Protein 2PLT (pdb70)

Nearest PDB structures (foldseek):
  7zqe-assembly1_M  TM=9.788E-01  e=7.888E-18  Chlamydomonas reinhardtii
  7pcy-assembly1_A  TM=9.982E-01  e=3.142E-16  Ulva prolifera
  1iuz-assembly1_A  TM=9.969E-01  e=2.296E-15  Ulva pertusa
  1byp-assembly1_A  TM=9.917E-01  e=5.853E-15  Silene latifolia subsp. alba
  1plb-assembly1_A  TM=9.627E-01  e=4.806E-14  Petroselinum crispum

Structure (mmCIF, N/CA/C/O backbone):
data_2PLT
#
_entry.id   2PLT
#
_cell.length_a   61.800
_cell.length_b   61.800
_cell.length_c   25.200
_cell.angle_alpha   90.00
_cell.angle_beta   90.00
_cell.angle_gamma   120.00
#
_symmetry.space_group_name_H-M   'P 32'
#
loop_
_entity.id
_entity.type
_entity.pdbx_description
1 polymer PLASTOCYANIN
2 non-polymer 'COPPER (II) ION'
3 non-polymer 'CALCIUM ION'
4 water water
#
loop_
_atom_site.group_PDB
_atom_site.id
_atom_site.type_symbol
_atom_site.label_atom_id
_atom_site.label_alt_id
_atom_site.label_comp_id
_atom_site.label_asym_id
_atom_site.label_entity_id
_atom_site.label_seq_id
_atom_site.pdbx_PDB_ins_code
_atom_site.Cartn_x
_atom_site.Cartn_y
_atom_site.Cartn_z
_atom_site.occupancy
_atom_site.B_iso_or_equiv
_atom_site.auth_seq_id
_atom_site.auth_comp_id
_atom_site.auth_asym_id
_atom_site.auth_atom_id
_atom_site.pdbx_PDB_model_num
ATOM 1 N N . ASP A 1 1 ? 38.288 72.346 32.260 1.00 29.09 0 ASP A N 1
ATOM 2 C CA . ASP A 1 1 ? 39.516 71.735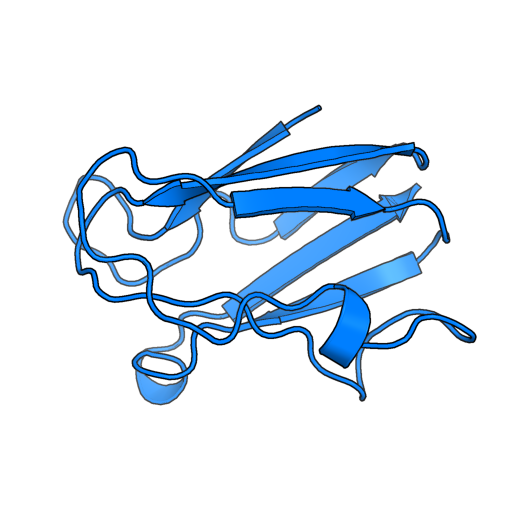 31.666 1.00 29.07 0 ASP A CA 1
ATOM 3 C C . ASP A 1 1 ? 40.545 71.417 32.742 1.00 28.33 0 ASP A C 1
ATOM 4 O O . ASP A 1 1 ? 40.471 71.988 33.866 1.00 30.85 0 ASP A O 1
ATOM 9 N N . ALA A 1 2 ? 41.473 70.504 32.429 1.00 19.01 1 ALA A N 1
ATOM 10 C CA . ALA A 1 2 ? 42.466 70.088 33.414 1.00 16.95 1 ALA A CA 1
ATOM 11 C C . ALA A 1 2 ? 43.767 69.814 32.723 1.00 15.29 1 ALA A C 1
ATOM 12 O O . ALA A 1 2 ? 43.797 69.619 31.511 1.00 20.74 1 ALA A O 1
ATOM 14 N N . THR A 1 3 ? 44.833 69.783 33.509 1.00 14.35 2 THR A N 1
ATOM 15 C CA . THR A 1 3 ? 46.163 69.562 32.999 1.00 14.94 2 THR A CA 1
ATOM 16 C C . THR A 1 3 ? 46.804 68.318 33.582 1.00 13.63 2 THR A C 1
ATOM 17 O O . THR A 1 3 ? 46.684 68.036 34.796 1.00 16.26 2 THR A O 1
ATOM 21 N N . VAL A 1 4 ? 47.452 67.551 32.711 1.00 12.02 3 VAL A N 1
ATOM 22 C CA . VAL A 1 4 ? 48.194 66.374 33.141 1.00 11.83 3 VAL A CA 1
ATOM 23 C C . VAL A 1 4 ? 49.622 66.610 32.647 1.00 12.89 3 VAL A C 1
ATOM 24 O O . VAL A 1 4 ? 49.828 66.924 31.458 1.00 13.82 3 VAL A O 1
ATOM 28 N N . LYS A 1 5 ? 50.590 66.563 33.553 1.00 9.88 4 LYS A N 1
ATOM 29 C CA . LYS A 1 5 ? 51.972 66.728 33.157 1.00 10.88 4 LYS A CA 1
ATOM 30 C C . LYS A 1 5 ? 52.554 65.394 32.700 1.00 10.42 4 LYS A C 1
ATOM 31 O O . LYS A 1 5 ? 52.290 64.331 33.313 1.00 12.39 4 LYS A O 1
ATOM 37 N N . LEU A 1 6 ? 53.316 65.409 31.591 1.00 10.30 5 LEU A N 1
ATOM 38 C CA . LEU A 1 6 ? 53.954 64.158 31.112 1.00 9.98 5 LEU A CA 1
ATOM 39 C C . LEU A 1 6 ? 55.379 64.191 31.690 1.00 10.19 5 LEU A C 1
ATOM 40 O O . LEU A 1 6 ? 56.293 64.931 31.189 1.00 10.81 5 LEU A O 1
ATOM 45 N N . GLY A 1 7 ? 55.550 63.380 32.735 1.00 10.46 6 GLY A N 1
ATOM 46 C CA . GLY A 1 7 ? 56.811 63.364 33.457 1.00 10.84 6 GLY A CA 1
ATOM 47 C C . GLY A 1 7 ? 56.716 64.336 34.660 1.00 11.80 6 GLY A C 1
ATOM 48 O O . GLY A 1 7 ? 56.190 65.469 34.572 1.00 11.97 6 GLY A O 1
ATOM 49 N N . ALA A 1 8 ? 57.222 63.901 35.811 1.00 11.79 7 ALA A N 1
ATOM 50 C CA . ALA A 1 8 ? 57.185 64.753 37.016 1.00 11.49 7 ALA A CA 1
ATOM 51 C C . ALA A 1 8 ? 58.321 65.735 36.885 1.00 11.87 7 ALA A C 1
ATOM 52 O O . ALA A 1 8 ? 59.287 65.447 36.175 1.00 12.48 7 ALA A O 1
ATOM 54 N N . ASP A 1 9 ? 58.294 66.842 37.633 1.00 11.28 8 ASP A N 1
ATOM 55 C CA . ASP A 1 9 ? 59.400 67.825 37.547 1.00 12.54 8 ASP A CA 1
ATOM 56 C C . ASP A 1 9 ? 60.742 67.172 37.926 1.00 12.11 8 ASP A C 1
ATOM 57 O O . ASP A 1 9 ? 61.786 67.572 37.449 1.00 16.77 8 ASP A O 1
ATOM 62 N N . SER A 1 10 ? 60.693 66.164 38.794 1.00 13.18 9 SER A N 1
ATOM 63 C CA . SER A 1 10 ? 61.909 65.485 39.215 1.00 14.70 9 SER A CA 1
ATOM 64 C C . SER A 1 10 ? 62.525 64.607 38.094 1.00 16.04 9 SER A C 1
ATOM 65 O O . SER A 1 10 ? 63.639 64.080 38.236 1.00 18.53 9 SER A O 1
ATOM 68 N N . GLY A 1 11 ? 61.757 64.333 37.043 1.00 14.22 10 GLY A N 1
ATOM 69 C CA . GLY A 1 11 ? 62.246 63.447 35.989 1.00 13.57 10 GLY A CA 1
ATOM 70 C C . GLY A 1 11 ? 61.550 62.092 36.048 1.00 13.80 10 GLY A C 1
ATOM 71 O O . GLY A 1 11 ? 61.750 61.236 35.189 1.00 16.26 10 GLY A O 1
ATOM 72 N N . ALA A 1 12 ? 60.752 61.853 37.086 1.00 13.08 11 ALA A N 1
ATOM 73 C CA . ALA A 1 12 ? 60.055 60.567 37.156 1.00 13.41 11 ALA A CA 1
ATOM 74 C C . ALA A 1 12 ? 59.101 60.401 35.936 1.00 11.82 11 ALA A C 1
ATOM 75 O O . ALA A 1 12 ? 58.397 61.325 35.526 1.00 10.52 11 ALA A O 1
ATOM 77 N N . LEU A 1 13 ? 59.097 59.173 35.423 1.00 12.91 12 LEU A N 1
ATOM 78 C CA . LEU A 1 13 ? 58.317 58.786 34.246 1.00 12.68 12 LEU A CA 1
ATOM 79 C C . LEU A 1 13 ? 56.917 58.436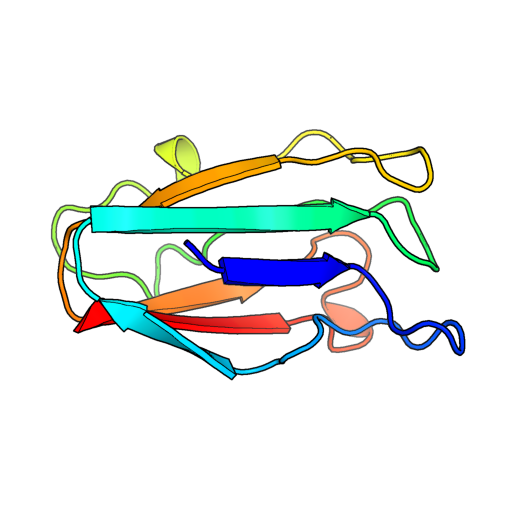 34.645 1.00 12.22 12 LEU A C 1
ATOM 80 O O . LEU A 1 13 ? 56.519 57.265 34.666 1.00 14.56 12 LEU A O 1
A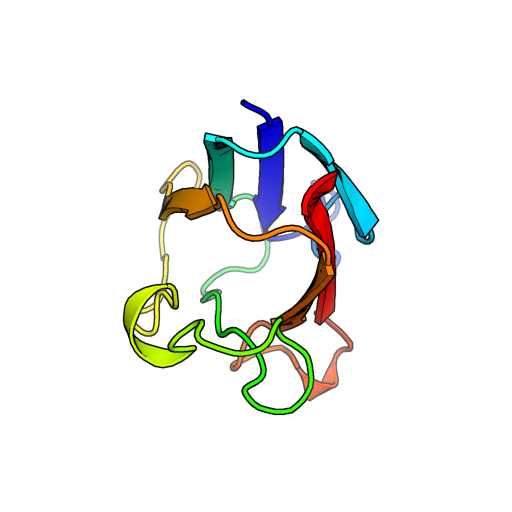TOM 85 N N . GLU A 1 14 ? 56.157 59.491 34.900 1.00 11.44 13 GLU A N 1
ATOM 86 C CA . GLU A 1 14 ? 54.769 59.319 35.316 1.00 13.81 13 GLU A CA 1
ATOM 87 C C . GLU A 1 14 ? 53.904 60.485 34.823 1.00 12.50 13 GLU A C 1
ATOM 88 O O . GLU A 1 14 ? 54.412 61.567 34.430 1.00 13.54 13 GLU A O 1
ATOM 94 N N . PHE A 1 15 ? 52.617 60.175 34.719 1.00 10.96 14 PHE A N 1
ATOM 95 C CA . PHE A 1 15 ? 51.621 61.177 34.383 1.00 11.20 14 PHE A CA 1
ATOM 96 C C . PHE A 1 15 ? 51.262 61.788 35.736 1.00 12.47 14 PHE A C 1
ATOM 97 O O . PHE A 1 15 ? 51.052 61.028 36.729 1.00 14.24 14 PHE A O 1
ATOM 105 N N . VAL A 1 16 ? 51.175 63.111 35.771 1.00 10.97 15 VAL A N 1
ATOM 106 C CA . VAL A 1 16 ? 50.876 63.845 37.014 1.00 11.90 15 VAL A CA 1
ATOM 107 C C . VAL A 1 16 ? 49.663 64.744 36.800 1.00 12.73 15 VAL A C 1
ATOM 108 O O . VAL A 1 16 ? 49.745 65.717 36.071 1.00 12.95 15 VAL A O 1
ATOM 112 N N . PRO A 1 17 ? 48.514 64.436 37.437 1.00 13.79 16 PRO A N 1
ATOM 113 C CA . PRO A 1 17 ? 48.268 63.299 38.341 1.00 14.20 16 PRO A CA 1
ATOM 114 C C . PRO A 1 17 ? 48.104 61.974 37.575 1.00 14.97 16 PRO A C 1
ATOM 115 O O . PRO A 1 17 ? 47.724 61.973 36.384 1.00 13.96 16 PRO A O 1
ATOM 119 N N . LYS A 1 18 ? 48.266 60.853 38.291 1.00 11.92 17 LYS A N 1
ATOM 120 C CA . LYS A 1 18 ? 48.124 59.563 37.662 1.00 12.96 17 LYS A CA 1
ATOM 121 C C . LYS A 1 18 ? 46.645 59.273 37.343 1.00 12.82 17 LYS A C 1
ATOM 122 O O . LYS A 1 18 ? 46.325 58.625 36.336 1.00 13.49 17 LYS A O 1
ATOM 128 N N . THR A 1 19 ? 45.760 59.646 38.272 1.00 10.93 18 THR A N 1
ATOM 129 C CA . THR A 1 19 ? 44.312 59.441 38.087 1.00 11.58 18 THR A CA 1
ATOM 130 C C . THR A 1 19 ? 43.665 60.788 38.177 1.00 12.92 18 THR A C 1
ATOM 131 O O . THR A 1 19 ? 43.768 61.473 39.211 1.00 14.75 18 THR A O 1
ATOM 135 N N . LEU A 1 20 ? 43.030 61.197 37.077 1.00 11.68 19 LEU A N 1
ATOM 136 C CA . LEU A 1 20 ? 42.395 62.489 36.998 1.00 11.11 19 LEU A CA 1
ATOM 137 C C . LEU A 1 20 ? 40.873 62.321 36.890 1.00 12.68 19 LEU A C 1
ATOM 138 O O . LEU A 1 20 ? 40.392 61.423 36.194 1.00 15.31 19 LEU A O 1
ATOM 143 N N . THR A 1 21 ? 40.104 63.166 37.571 1.00 11.38 20 THR A N 1
ATOM 144 C CA . THR A 1 21 ? 38.667 63.113 37.451 1.00 12.08 20 THR A CA 1
ATOM 145 C C . THR A 1 21 ? 38.210 64.394 36.809 1.00 12.39 20 THR A C 1
ATOM 146 O O . THR A 1 21 ? 38.666 65.464 37.200 1.00 17.04 20 THR A O 1
ATOM 150 N N . ILE A 1 22 ? 37.367 64.298 35.776 1.00 11.85 21 ILE A N 1
ATOM 151 C CA . ILE A 1 22 ? 36.830 65.486 35.107 1.00 11.46 21 ILE A CA 1
ATOM 152 C C . ILE A 1 22 ? 35.357 65.277 34.835 1.00 12.09 21 ILE A C 1
ATOM 153 O O . ILE A 1 22 ? 34.849 64.154 34.912 1.00 14.69 21 ILE A O 1
ATOM 158 N N . LYS A 1 23 ? 34.682 66.358 34.484 1.00 14.95 22 LYS A N 1
ATOM 159 C CA . LYS A 1 23 ? 33.273 66.266 34.116 1.00 17.08 22 LYS A CA 1
ATOM 160 C C . LYS A 1 23 ? 33.200 66.087 32.572 1.00 17.66 22 LYS A C 1
ATOM 161 O O . LYS A 1 23 ? 34.087 66.544 31.815 1.00 20.46 22 LYS A O 1
ATOM 163 N N . SER A 1 24 ? 32.177 65.385 32.123 1.00 14.39 23 SER A N 1
ATOM 164 C CA . SER A 1 24 ? 31.957 65.195 30.705 1.00 15.83 23 SER A CA 1
ATOM 165 C C . SER A 1 24 ? 32.041 66.557 29.938 1.00 16.81 23 SER A C 1
ATOM 166 O O . SER A 1 24 ? 31.413 67.563 30.350 1.00 21.10 23 SER A O 1
ATOM 169 N N . GLY A 1 25 ? 32.814 66.588 28.843 1.00 18.43 24 GLY A N 1
ATOM 170 C CA . GLY A 1 25 ? 32.925 67.799 28.069 1.00 18.76 24 GLY A CA 1
ATOM 171 C C . GLY A 1 25 ? 34.137 68.633 28.377 1.00 20.01 24 GLY A C 1
ATOM 172 O O . GLY A 1 25 ? 34.391 69.609 27.652 1.00 24.03 24 GLY A O 1
ATOM 173 N N . GLU A 1 26 ? 34.863 68.324 29.455 1.00 17.60 25 GLU A N 1
ATOM 174 C CA . GLU A 1 26 ? 36.066 69.078 29.762 1.00 17.64 25 GLU A CA 1
ATOM 175 C C . GLU A 1 26 ? 37.175 68.643 28.810 1.00 16.84 25 GLU A C 1
ATOM 176 O O . GLU A 1 26 ? 37.103 67.566 28.206 1.00 19.26 25 GLU A O 1
ATOM 182 N N . THR A 1 27 ? 38.106 69.552 28.579 1.00 16.08 26 THR A N 1
ATOM 183 C CA . THR A 1 27 ? 39.256 69.281 27.747 1.00 16.32 26 THR A CA 1
ATOM 184 C C . THR A 1 27 ? 40.400 68.993 28.707 1.00 14.88 26 THR A C 1
ATOM 185 O O . THR A 1 27 ? 40.589 69.724 29.671 1.00 17.05 26 THR A O 1
ATOM 189 N N . VAL A 1 28 ? 41.168 67.958 28.395 1.00 14.68 27 VAL A N 1
ATOM 190 C CA . VAL A 1 28 ? 42.352 67.561 29.163 1.00 13.69 27 VAL A CA 1
ATOM 191 C C . VAL A 1 28 ? 43.554 67.993 28.322 1.00 14.71 27 VAL A C 1
ATOM 192 O O . VAL A 1 28 ? 43.649 67.682 27.123 1.00 14.34 27 VAL A O 1
ATOM 196 N N . ASN A 1 29 ? 44.436 68.754 28.961 1.00 13.62 28 ASN A N 1
ATOM 197 C CA . ASN A 1 29 ? 45.642 69.250 28.326 1.00 13.45 28 ASN A CA 1
ATOM 198 C C . ASN A 1 29 ? 46.828 68.508 28.845 1.00 13.49 28 ASN A C 1
ATOM 199 O O . ASN A 1 29 ? 47.134 68.639 30.017 1.00 18.33 28 ASN A O 1
ATOM 204 N N . PHE A 1 30 ? 47.427 67.661 28.015 1.00 12.09 29 PHE A N 1
ATOM 205 C CA . PHE A 1 30 ? 48.622 66.900 28.346 1.00 11.50 29 PHE A CA 1
ATOM 206 C C . PHE A 1 30 ? 49.812 67.792 27.986 1.00 13.52 29 PHE A C 1
ATOM 207 O O . PHE A 1 30 ? 50.001 68.135 26.800 1.00 15.25 29 PHE A O 1
ATOM 215 N N . VAL A 1 31 ? 50.613 68.143 28.992 1.00 11.33 30 VAL A N 1
ATOM 216 C CA . VAL A 1 31 ? 51.707 69.057 28.816 1.00 11.66 30 VAL A CA 1
ATOM 217 C C . VAL A 1 31 ? 53.040 68.371 29.009 1.00 13.02 30 VAL A C 1
ATOM 218 O O . VAL A 1 31 ? 53.315 67.808 30.078 1.00 14.12 30 VAL A O 1
ATOM 222 N N . ASN A 1 32 ? 53.889 68.435 27.976 1.00 12.22 31 ASN A N 1
ATOM 223 C CA . ASN A 1 32 ? 55.193 67.793 28.024 1.00 11.72 31 ASN A CA 1
ATOM 224 C C . ASN A 1 32 ? 56.018 68.470 29.111 1.00 12.17 31 ASN A C 1
ATOM 225 O O . ASN A 1 32 ? 56.201 69.691 29.081 1.00 14.60 31 ASN A O 1
ATOM 230 N N . ASN A 1 33 ? 56.561 67.676 30.036 1.00 11.80 32 ASN A N 1
ATOM 231 C CA . ASN A 1 33 ? 57.268 68.238 31.211 1.00 12.94 32 ASN A CA 1
ATOM 232 C C . ASN A 1 33 ? 58.705 67.743 31.417 1.00 12.61 32 ASN A C 1
ATOM 233 O O . ASN A 1 33 ? 59.638 68.545 31.451 1.00 16.65 32 ASN A O 1
ATOM 238 N N . ALA A 1 34 ? 58.895 66.437 31.530 1.00 10.70 33 ALA A N 1
ATOM 239 C CA . ALA A 1 34 ? 60.252 65.920 31.721 1.00 12.23 33 ALA A CA 1
ATOM 240 C C . ALA A 1 34 ? 60.342 64.495 31.237 1.00 11.64 33 ALA A C 1
ATOM 241 O O . ALA A 1 34 ? 59.333 63.795 31.220 1.00 14.63 33 ALA A O 1
ATOM 243 N N . GLY A 1 35 ? 61.542 64.064 30.873 1.00 11.85 34 GLY A N 1
ATOM 244 C CA . GLY A 1 35 ? 61.724 62.681 30.458 1.00 13.34 34 GLY A CA 1
ATOM 245 C C . GLY A 1 35 ? 61.146 62.328 29.079 1.00 13.24 34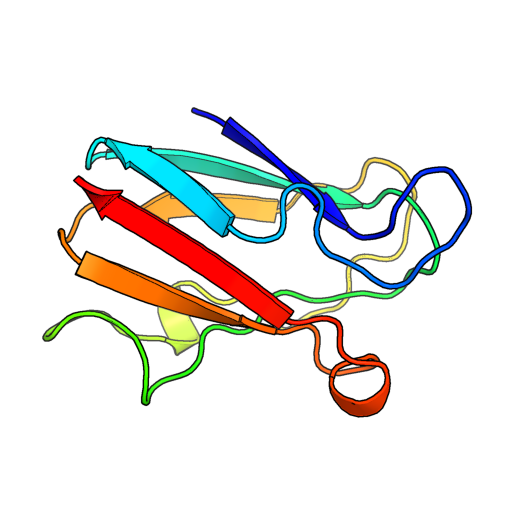 GLY A C 1
ATOM 246 O O . GLY A 1 35 ? 60.958 61.163 28.768 1.00 14.09 34 GLY A O 1
ATOM 247 N N . PHE A 1 36 ? 60.861 63.350 28.265 1.00 14.19 35 PHE A N 1
ATOM 248 C CA . PHE A 1 36 ? 60.305 63.142 26.912 1.00 15.49 35 PHE A CA 1
ATOM 249 C C . PHE A 1 36 ? 61.384 62.493 26.024 1.00 16.29 35 PHE A C 1
ATOM 250 O O . PHE A 1 36 ? 62.577 62.544 26.345 1.00 17.56 35 PHE A O 1
ATOM 258 N N . PRO A 1 37 ? 61.002 61.979 24.851 1.00 16.41 36 PRO A N 1
ATOM 259 C CA . PRO A 1 37 ? 59.637 61.988 24.315 1.00 15.98 36 PRO A CA 1
ATOM 260 C C . PRO A 1 37 ? 58.615 61.118 25.025 1.00 14.10 36 PRO A C 1
ATOM 261 O O . PRO A 1 37 ? 58.922 60.075 25.619 1.00 14.36 36 PRO A O 1
ATOM 265 N N . HIS A 1 38 ? 57.370 61.534 24.873 1.00 13.16 37 HIS A N 1
ATOM 266 C CA . HIS A 1 38 ? 56.252 60.786 25.448 1.00 11.94 37 HIS A CA 1
ATOM 267 C C . HIS A 1 38 ? 55.138 60.837 24.377 1.00 12.97 37 HIS A C 1
ATOM 268 O O . HIS A 1 38 ? 55.207 61.655 23.441 1.00 13.65 37 HIS A O 1
ATOM 275 N N . ASN A 1 39 ? 54.153 59.965 24.514 1.00 11.64 38 ASN A N 1
ATOM 276 C CA . ASN A 1 39 ? 52.971 60.059 23.670 1.00 12.13 38 ASN A CA 1
ATOM 277 C C . ASN A 1 39 ? 51.815 59.665 24.595 1.00 13.80 38 ASN A C 1
ATOM 278 O O . ASN A 1 39 ? 52.049 59.353 25.793 1.00 13.67 38 ASN A O 1
ATOM 283 N N . ILE A 1 40 ? 50.587 59.745 24.073 1.00 10.67 39 ILE A N 1
ATOM 284 C CA . ILE A 1 40 ? 49.387 59.459 24.838 1.00 12.19 39 ILE A CA 1
ATOM 285 C C . ILE A 1 40 ? 48.524 58.497 24.045 1.00 10.89 39 ILE A C 1
ATOM 286 O O . ILE A 1 40 ? 47.827 58.898 23.126 1.00 14.55 39 ILE A O 1
ATOM 291 N N . VAL A 1 41 ? 48.548 57.242 24.437 1.00 10.99 40 VAL A N 1
ATOM 292 C CA . VAL A 1 41 ? 47.800 56.235 23.765 1.00 11.33 40 VAL A CA 1
ATOM 293 C C . VAL A 1 41 ? 46.736 55.650 24.708 1.00 13.26 40 VAL A C 1
ATOM 294 O O . VAL A 1 41 ? 47.027 55.118 25.807 1.00 13.97 40 VAL A O 1
ATOM 298 N N . PHE A 1 42 ? 45.478 55.785 24.305 1.00 13.59 41 PHE A N 1
ATOM 299 C CA . PHE A 1 42 ? 44.391 55.229 25.085 1.00 13.1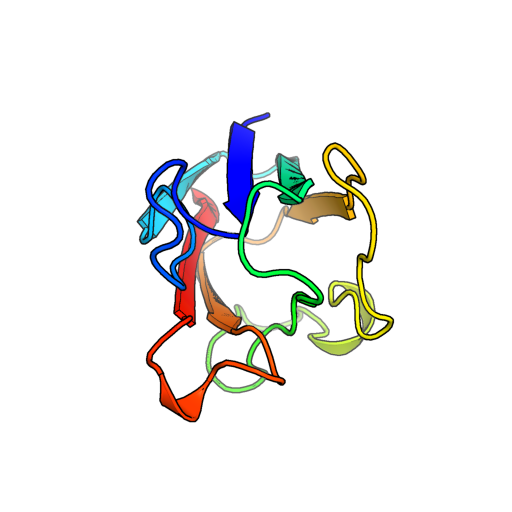0 41 PHE A CA 1
ATOM 300 C C . PHE A 1 42 ? 44.311 53.763 24.821 1.00 14.10 41 PHE A C 1
ATOM 301 O O . PHE A 1 42 ? 44.565 53.292 23.701 1.00 14.65 41 PHE A O 1
ATOM 309 N N . ASP A 1 43 ? 43.956 53.038 25.868 1.00 12.42 42 ASP A N 1
ATOM 310 C CA . ASP A 1 43 ? 43.837 51.613 25.809 1.00 13.80 42 ASP A CA 1
ATOM 311 C C . ASP A 1 43 ? 42.415 51.225 25.361 1.00 13.73 42 ASP A C 1
ATOM 312 O O . ASP A 1 43 ? 41.437 51.526 26.064 1.00 15.07 42 ASP A O 1
ATOM 317 N N . GLU A 1 44 ? 42.333 50.493 24.230 1.00 13.85 43 GLU A N 1
ATOM 318 C CA . GLU A 1 44 ? 41.052 50.037 23.639 1.00 15.38 43 GLU A CA 1
ATOM 319 C C . GLU A 1 44 ? 40.267 49.192 24.633 1.00 15.29 43 GLU A C 1
ATOM 320 O O . GLU A 1 44 ? 39.034 49.161 24.603 1.00 18.23 43 GLU A O 1
ATOM 326 N N . ASP A 1 45 ? 40.990 48.431 25.442 1.00 15.55 44 ASP A N 1
ATOM 327 C CA . ASP A 1 45 ? 40.354 47.594 26.438 1.00 17.42 44 ASP A CA 1
ATOM 328 C C . ASP A 1 45 ? 39.915 48.334 27.692 1.00 16.85 44 ASP A C 1
ATOM 329 O O . ASP A 1 45 ? 39.258 47.738 28.526 1.00 23.42 44 ASP A O 1
ATOM 334 N N . ALA A 1 46 ? 40.201 49.626 27.800 1.00 12.53 45 ALA A N 1
ATOM 335 C CA . ALA A 1 46 ? 39.813 50.349 28.989 1.00 11.34 45 ALA A CA 1
ATOM 336 C C . ALA A 1 46 ? 39.281 51.731 28.668 1.00 11.39 45 ALA A C 1
ATOM 337 O O . ALA A 1 46 ? 39.773 52.738 29.184 1.00 15.99 45 ALA A O 1
ATOM 339 N N . ILE A 1 47 ? 38.271 51.791 27.797 1.00 11.39 46 ILE A N 1
ATOM 340 C CA . ILE A 1 47 ? 37.617 53.044 27.480 1.00 11.75 46 ILE A CA 1
ATOM 341 C C . ILE A 1 47 ? 36.114 52.778 27.391 1.00 10.60 46 ILE A C 1
ATOM 342 O O . ILE A 1 47 ? 35.705 51.623 27.256 1.00 13.07 46 ILE A O 1
ATOM 347 N N . PRO A 1 48 ? 35.291 53.823 27.546 1.00 11.58 47 PRO A N 1
ATOM 348 C CA . PRO A 1 48 ? 33.833 53.576 27.468 1.00 11.76 47 PRO A CA 1
ATOM 349 C C . PRO A 1 48 ? 33.339 53.035 26.084 1.00 11.77 47 PRO A C 1
ATOM 350 O O . PRO A 1 48 ? 33.969 53.248 25.035 1.00 11.18 47 PRO A O 1
ATOM 354 N N . SER A 1 49 ? 32.194 52.368 26.114 1.00 10.93 48 SER A N 1
ATOM 355 C CA . SER A 1 49 ? 31.560 51.854 24.882 1.00 13.27 48 SER A CA 1
ATOM 356 C C . SER A 1 49 ? 31.362 53.004 23.918 1.00 11.77 48 SER A C 1
ATOM 357 O O . SER A 1 49 ? 31.029 54.130 24.335 1.00 12.06 48 SER A O 1
ATOM 360 N N . GLY A 1 50 ? 31.630 52.726 22.641 1.00 13.25 49 GLY A N 1
ATOM 361 C CA . GLY A 1 50 ? 31.398 53.730 21.618 1.00 12.82 49 GLY A CA 1
ATOM 362 C C . GLY A 1 50 ? 32.533 54.692 21.360 1.00 13.16 49 GLY A C 1
ATOM 363 O O . GLY A 1 50 ? 32.506 55.415 20.362 1.00 14.74 49 GLY A O 1
ATOM 364 N N . VAL A 1 51 ? 33.528 54.734 22.239 1.00 9.52 50 VAL A N 1
ATOM 365 C CA . VAL A 1 51 ? 34.658 55.640 22.061 1.00 9.93 50 VAL A CA 1
ATOM 366 C C . VAL A 1 51 ? 35.735 54.943 21.207 1.00 9.99 50 VAL A C 1
ATOM 367 O O . VAL A 1 51 ? 35.991 53.766 21.339 1.00 13.41 50 VAL A O 1
ATOM 371 N N . ASN A 1 52 ? 36.373 55.702 20.336 1.00 11.36 51 ASN A N 1
ATOM 372 C CA . ASN A 1 52 ? 37.390 55.142 19.443 1.00 11.89 51 ASN A CA 1
ATOM 373 C C . ASN A 1 52 ? 38.771 55.537 20.025 1.00 9.00 51 ASN A C 1
ATOM 374 O O . ASN A 1 52 ? 39.134 56.705 20.046 1.00 11.76 51 ASN A O 1
ATOM 379 N N . ALA A 1 53 ? 39.534 54.539 20.459 1.00 10.52 52 ALA A N 1
ATOM 380 C CA . ALA A 1 53 ? 40.835 54.786 21.070 1.00 10.51 52 ALA A CA 1
ATOM 381 C C . ALA A 1 53 ? 41.793 55.539 20.131 1.00 11.76 52 ALA A C 1
ATOM 382 O O . ALA A 1 53 ? 42.455 56.483 20.533 1.00 13.53 52 ALA A O 1
ATOM 384 N N . ASP A 1 54 ? 41.846 55.136 18.859 1.00 12.57 53 ASP A N 1
ATOM 385 C CA . ASP A 1 54 ? 42.736 55.807 17.894 1.00 13.27 53 ASP A CA 1
ATOM 386 C C . ASP A 1 54 ? 42.403 57.244 17.684 1.00 12.51 53 ASP A C 1
ATOM 387 O O . ASP A 1 54 ? 43.295 58.062 17.524 1.00 18.48 53 ASP A O 1
ATOM 392 N N . ALA A 1 55 ? 41.112 57.549 17.625 1.00 10.65 54 ALA A N 1
ATOM 393 C CA . ALA A 1 55 ? 40.694 58.908 17.367 1.00 11.09 54 ALA A CA 1
ATOM 394 C C . ALA A 1 55 ? 41.121 59.892 18.470 1.00 12.07 54 ALA A C 1
ATOM 395 O O . ALA A 1 55 ? 41.304 61.072 18.215 1.00 16.65 54 ALA A O 1
ATOM 397 N N . ILE A 1 56 ? 41.239 59.418 19.707 1.00 11.38 55 ILE A N 1
ATOM 398 C CA . ILE A 1 56 ? 41.568 60.327 20.818 1.00 12.25 55 ILE A CA 1
ATOM 399 C C . ILE A 1 56 ? 43.042 60.238 21.256 1.00 12.50 55 ILE A C 1
ATOM 400 O O . ILE A 1 56 ? 43.498 61.058 22.060 1.00 14.40 55 ILE A O 1
ATOM 405 N N . SER A 1 57 ? 43.793 59.283 20.696 1.00 11.45 56 SER A N 1
ATOM 406 C CA . SER A 1 57 ? 45.174 59.129 21.067 1.00 10.62 56 SER A CA 1
ATOM 407 C C . SER A 1 57 ? 46.057 60.074 20.292 1.00 12.72 56 SER A C 1
ATOM 408 O O . SER A 1 57 ? 45.658 60.558 19.249 1.00 14.63 56 SER A O 1
ATOM 411 N N . ARG A 1 58 ? 47.228 60.379 20.860 1.00 11.34 57 ARG A N 1
ATOM 412 C CA . ARG A 1 58 ? 48.271 61.156 20.225 1.00 12.28 57 ARG A CA 1
ATOM 413 C C . ARG A 1 58 ? 49.421 60.147 20.073 1.00 14.08 57 ARG A C 1
ATOM 414 O O . ARG A 1 58 ? 50.142 59.814 21.028 1.00 13.74 57 ARG A O 1
ATOM 425 N N . ASP A 1 59 ? 49.557 59.575 18.879 1.00 12.70 59 ASP A N 1
ATOM 426 C CA . ASP A 1 59 ? 50.603 58.592 18.670 1.00 14.60 59 ASP A CA 1
ATOM 427 C C . ASP A 1 59 ? 51.958 59.177 18.432 1.00 13.74 59 ASP A C 1
ATOM 428 O O . ASP A 1 59 ? 53.003 58.607 18.791 1.00 19.21 59 ASP A O 1
ATOM 433 N N . ASP A 1 60 ? 51.953 60.292 17.757 1.00 14.10 61 ASP A N 1
ATOM 434 C CA . ASP A 1 60 ? 53.187 60.927 17.434 1.00 15.28 61 ASP A CA 1
ATOM 435 C C . ASP A 1 60 ? 53.801 61.557 18.721 1.00 14.83 61 ASP A C 1
ATOM 436 O O . ASP A 1 60 ? 53.099 62.191 19.497 1.00 16.11 61 ASP A O 1
ATOM 441 N N . TYR A 1 61 ? 55.101 61.346 18.934 1.00 14.56 62 TYR A N 1
ATOM 442 C CA . TYR A 1 61 ? 55.774 61.865 20.119 1.00 14.11 62 TYR A CA 1
ATOM 443 C C . TYR A 1 61 ? 55.767 63.361 20.327 1.00 15.28 62 TYR A C 1
ATOM 444 O O . TYR A 1 61 ? 55.855 64.159 19.367 1.00 17.49 62 TYR A O 1
ATOM 453 N N . LEU A 1 62 ? 55.694 63.757 21.606 1.00 13.88 63 LEU A N 1
ATOM 454 C CA . LEU A 1 62 ? 55.850 65.161 22.058 1.00 13.53 63 LEU A CA 1
ATOM 455 C C . LEU A 1 62 ? 57.351 65.204 22.459 1.00 13.66 63 LEU A C 1
ATOM 456 O O . LEU A 1 62 ? 57.865 64.392 23.257 1.00 14.58 63 LEU A O 1
ATOM 461 N N . ASN A 1 63 ? 58.054 66.155 21.863 1.00 13.50 64 ASN A N 1
ATOM 462 C CA . ASN A 1 63 ? 59.479 66.249 22.016 1.00 14.57 64 ASN A CA 1
ATOM 463 C C . ASN A 1 63 ? 60.030 67.382 22.791 1.00 14.89 64 ASN A C 1
ATOM 464 O O . ASN A 1 63 ? 61.162 67.310 23.234 1.00 21.48 64 ASN A O 1
ATOM 469 N N . ALA A 1 64 ? 59.294 68.469 22.878 1.00 15.06 65 ALA A N 1
ATOM 470 C CA . ALA A 1 64 ? 59.797 69.666 23.558 1.00 15.21 65 ALA A CA 1
ATOM 471 C C . ALA A 1 64 ? 59.074 70.042 24.870 1.00 15.00 65 ALA A C 1
ATOM 472 O O . ALA A 1 64 ? 57.866 69.774 24.997 1.00 13.39 65 ALA A O 1
ATOM 474 N N . PRO A 1 65 ? 59.794 70.682 25.848 1.00 17.13 66 PRO A N 1
ATOM 475 C CA . PRO A 1 65 ? 59.105 71.070 27.090 1.00 18.15 66 PRO A CA 1
ATOM 476 C C . PRO A 1 65 ? 57.939 72.025 26.719 1.00 17.35 66 PRO A C 1
ATOM 477 O O . PRO A 1 65 ? 58.110 72.914 25.855 1.00 16.76 66 PRO A O 1
ATOM 481 N N . GLY A 1 66 ? 56.778 71.829 27.339 1.00 12.74 67 GLY A N 1
ATOM 482 C CA . GLY A 1 66 ? 55.673 72.709 27.097 1.00 11.95 67 GLY A CA 1
ATOM 483 C C . GLY A 1 66 ? 54.815 72.316 25.907 1.00 12.11 67 GLY A C 1
ATOM 484 O O . GLY A 1 66 ? 53.738 72.886 25.754 1.00 14.66 67 GLY A O 1
ATOM 485 N N . GLU A 1 67 ? 55.307 71.413 25.052 1.00 12.52 68 GLU A N 1
ATOM 486 C CA . GLU A 1 67 ? 54.519 70.927 23.932 1.00 12.43 68 GLU A CA 1
ATOM 487 C C . GLU A 1 67 ? 53.195 70.296 24.518 1.00 13.78 68 GLU A C 1
ATOM 488 O O . GLU A 1 67 ? 53.243 69.514 25.482 1.00 14.64 68 GLU A O 1
ATOM 494 N N . THR A 1 68 ? 52.036 70.655 23.970 1.00 12.14 69 THR A N 1
ATOM 495 C CA . THR A 1 68 ? 50.762 70.211 24.505 1.00 13.33 69 THR A CA 1
ATOM 496 C C . THR A 1 68 ? 49.858 69.474 23.512 1.00 14.73 69 THR A C 1
ATOM 497 O O . THR A 1 68 ? 49.800 69.802 22.310 1.00 17.55 69 THR A O 1
ATOM 501 N N . TYR A 1 69 ? 49.147 68.479 24.038 1.00 11.98 70 TYR A N 1
ATOM 502 C CA . TYR A 1 69 ? 48.147 67.735 23.282 1.00 12.46 70 TYR A CA 1
ATOM 503 C C . TYR A 1 69 ? 46.842 67.889 24.067 1.00 13.16 70 TYR A C 1
ATOM 504 O O A TYR A 1 69 ? 46.780 67.566 25.249 0.50 14.33 70 TYR A O 1
ATOM 505 O O B TYR A 1 69 ? 44.183 63.330 21.010 0.50 18.13 70 TYR A O 1
ATOM 513 N N . SER A 1 70 ? 45.808 68.389 23.420 1.00 12.98 71 SER A N 1
ATOM 514 C CA . SER A 1 70 ? 44.532 68.594 24.086 1.00 15.65 71 SER A CA 1
ATOM 515 C C . SER A 1 70 ? 43.455 67.743 23.481 1.00 16.01 71 SER A C 1
ATOM 516 O O . SER A 1 70 ? 43.379 67.636 22.265 1.00 19.50 71 SER A O 1
ATOM 519 N N . VAL A 1 71 ? 42.617 67.157 24.343 1.00 15.33 72 VAL A N 1
ATOM 520 C CA . VAL A 1 71 ? 41.545 66.311 23.875 1.00 15.04 72 VAL A CA 1
ATOM 521 C C . VAL A 1 71 ? 40.317 66.460 24.782 1.00 15.74 72 VAL A C 1
ATOM 522 O O . VAL A 1 71 ? 40.437 66.587 26.011 1.00 15.75 72 VAL A O 1
ATOM 526 N N . LYS A 1 72 ? 39.149 66.609 24.160 1.00 13.04 73 LYS A N 1
ATOM 527 C CA . LYS A 1 72 ? 37.897 66.768 24.879 1.00 13.86 73 LYS A CA 1
ATOM 528 C C . LYS A 1 72 ? 37.238 65.397 24.997 1.00 14.46 73 LYS A C 1
ATOM 529 O O . LYS A 1 72 ? 37.126 64.645 23.997 1.00 18.87 73 LYS A O 1
ATOM 535 N N . LEU A 1 73 ? 36.801 65.048 26.212 1.00 13.67 74 LEU A N 1
ATOM 536 C CA . LEU A 1 73 ? 36.183 63.748 26.422 1.00 13.23 74 LEU A CA 1
ATOM 537 C C . LEU A 1 73 ? 34.764 64.008 26.858 1.00 14.01 74 LEU A C 1
ATOM 538 O O . LEU A 1 73 ? 34.499 64.917 27.630 1.00 16.43 74 LEU A O 1
ATOM 543 N N . THR A 1 74 ? 33.840 63.214 26.326 1.00 14.75 75 THR A N 1
ATOM 544 C CA . THR A 1 74 ? 32.451 63.443 26.649 1.00 15.14 75 THR A CA 1
ATOM 545 C C . THR A 1 74 ? 31.738 62.237 27.247 1.00 13.90 75 THR A C 1
ATOM 546 O O . THR A 1 74 ? 30.931 62.394 28.170 1.00 17.51 75 THR A O 1
ATOM 550 N N . ALA A 1 75 ? 32.072 61.042 26.769 1.00 12.23 76 ALA A N 1
ATOM 551 C CA . ALA A 1 75 ? 31.401 59.838 27.257 1.00 12.35 76 ALA A CA 1
ATOM 552 C C . ALA A 1 75 ? 31.836 59.515 28.706 1.00 11.96 76 ALA A C 1
ATOM 553 O O . ALA A 1 75 ? 33.027 59.441 28.992 1.00 12.32 76 ALA A O 1
ATOM 555 N N . ALA A 1 76 ? 30.860 59.318 29.595 1.00 12.16 77 ALA A N 1
ATOM 556 C CA . ALA A 1 76 ? 31.140 59.004 30.988 1.00 12.09 77 ALA A CA 1
ATOM 557 C C . ALA A 1 76 ? 31.770 57.603 31.114 1.00 12.88 77 ALA A C 1
ATOM 558 O O . ALA A 1 76 ? 31.445 56.649 30.344 1.00 12.33 77 ALA A O 1
ATOM 560 N N . GLY A 1 77 ? 32.686 57.484 32.091 1.00 11.52 78 GLY A N 1
ATOM 561 C CA . GLY A 1 77 ? 33.342 56.211 32.358 1.00 11.82 78 GLY A CA 1
ATOM 562 C C . GLY A 1 77 ? 34.814 56.399 32.647 1.00 12.12 78 GLY A C 1
ATOM 563 O O . GLY A 1 77 ? 35.270 57.527 32.900 1.00 17.74 78 GLY A O 1
ATOM 564 N N . GLU A 1 78 ? 35.573 55.317 32.540 1.00 11.98 79 GLU A N 1
ATOM 565 C CA . GLU A 1 78 ? 37.013 55.414 32.795 1.00 12.03 79 GLU A CA 1
ATOM 566 C C . GLU A 1 78 ? 37.784 55.228 31.512 1.00 11.51 79 GLU A C 1
ATOM 567 O O . GLU A 1 78 ? 37.428 54.388 30.679 1.00 13.18 79 GLU A O 1
ATOM 573 N N . TYR A 1 79 ? 38.901 55.927 31.421 1.00 10.72 80 TYR A N 1
ATOM 574 C CA . TYR A 1 79 ? 39.765 55.882 30.249 1.00 10.31 80 TYR A CA 1
ATOM 575 C C . TYR A 1 79 ? 41.178 55.586 30.692 1.00 11.34 80 TYR A C 1
ATOM 576 O O . TYR A 1 79 ? 41.815 56.416 31.349 1.00 14.57 80 TYR A O 1
ATOM 585 N N . GLY A 1 80 ? 41.638 54.386 30.386 1.00 11.68 81 GLY A N 1
ATOM 586 C CA . GLY A 1 80 ? 42.984 54.000 30.708 1.00 11.99 81 GLY A CA 1
ATOM 587 C C . GLY A 1 80 ? 43.887 54.413 29.559 1.00 12.55 81 GLY A C 1
ATOM 588 O O . GLY A 1 80 ? 43.466 54.349 28.399 1.00 13.18 81 GLY A O 1
ATOM 589 N N . TYR A 1 81 ? 45.091 54.900 29.853 1.00 11.17 82 TYR A N 1
ATOM 590 C CA . TYR A 1 81 ? 45.996 55.309 28.785 1.00 10.99 82 TYR A CA 1
ATOM 591 C C . TYR A 1 81 ? 47.429 55.111 29.241 1.00 12.78 82 TYR A C 1
ATOM 592 O O . TYR A 1 81 ? 47.684 54.869 30.435 1.00 12.35 82 TYR A O 1
ATOM 601 N N . TYR A 1 82 ? 48.367 55.182 28.295 1.00 11.26 83 TYR A N 1
ATOM 602 C CA . TYR A 1 82 ? 49.773 54.985 28.612 1.00 10.92 83 TYR A CA 1
ATOM 603 C C . TYR A 1 82 ? 50.647 55.695 27.609 1.00 11.63 83 TYR A C 1
ATOM 604 O O . TYR A 1 82 ? 50.164 56.259 26.614 1.00 12.28 83 TYR A O 1
ATOM 613 N N . CYS A 1 83 ? 51.917 55.744 27.947 1.00 12.64 84 CYS A N 1
ATOM 614 C CA . CYS A 1 83 ? 52.920 56.364 27.110 1.00 11.62 84 CYS A CA 1
ATOM 615 C C . CYS A 1 83 ? 53.683 55.172 26.543 1.00 12.51 84 CYS A C 1
ATOM 616 O O . CYS A 1 83 ? 54.314 54.415 27.292 1.00 12.90 84 CYS A O 1
ATOM 619 N N . GLU A 1 84 ? 53.702 55.025 25.220 1.00 11.74 85 GLU A N 1
ATOM 620 C CA . GLU A 1 84 ? 54.360 53.870 24.628 1.00 13.08 85 GLU A CA 1
ATOM 621 C C . GLU A 1 84 ? 55.830 53.701 24.960 1.00 13.82 85 GLU A C 1
ATOM 622 O O . GLU A 1 84 ? 56.204 52.652 25.460 1.00 19.72 85 GLU A O 1
ATOM 628 N N . PRO A 1 85 ? 56.655 54.759 24.778 1.00 17.74 86 PRO A N 1
ATOM 629 C CA . PRO A 1 85 ? 58.060 54.523 25.112 1.00 18.88 86 PRO A CA 1
ATOM 630 C C . PRO A 1 85 ? 58.359 54.202 26.607 1.00 19.87 86 PRO A C 1
ATOM 631 O O . PRO A 1 85 ? 59.392 53.558 26.898 1.00 20.86 86 PRO A O 1
ATOM 635 N N . HIS A 1 86 ? 57.429 54.530 27.523 1.00 14.93 87 HIS A N 1
ATOM 636 C CA . HIS A 1 86 ? 57.643 54.319 28.973 1.00 14.07 87 HIS A CA 1
ATOM 637 C C . HIS A 1 86 ? 56.624 53.426 29.660 1.00 16.27 87 HIS A C 1
ATOM 638 O O . HIS A 1 86 ? 56.543 53.405 30.895 1.00 17.45 87 HIS A O 1
ATOM 645 N N . GLN A 1 87 ? 55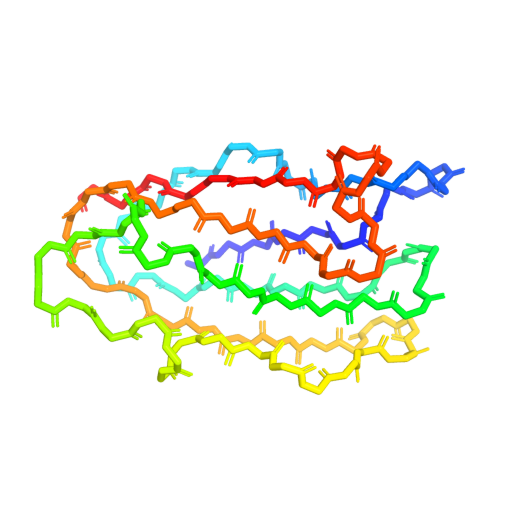.879 52.647 28.876 1.00 21.61 88 GLN A N 1
ATOM 646 C CA . GLN A 1 87 ? 54.851 51.767 29.444 1.00 24.83 88 GLN A CA 1
ATOM 647 C C . GLN A 1 87 ? 55.525 50.774 30.416 1.00 26.09 88 GLN A C 1
ATOM 648 O O . GLN A 1 87 ? 55.010 50.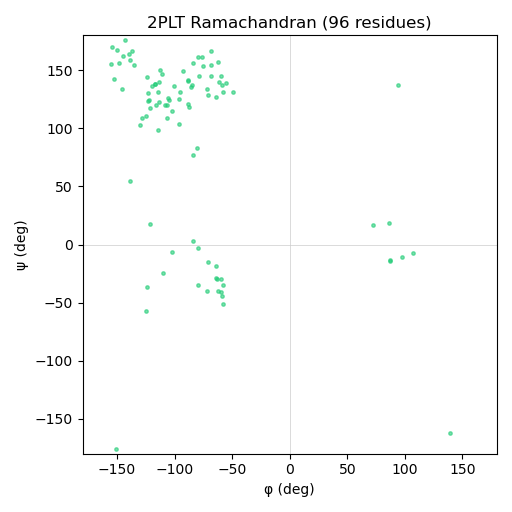531 31.521 1.00 26.41 88 GLN A O 1
ATOM 654 N N . GLY A 1 88 ? 56.700 50.267 30.018 1.00 26.00 89 GLY A N 1
ATOM 655 C CA . GLY A 1 88 ? 57.461 49.340 30.850 1.00 26.56 89 GLY A CA 1
ATOM 656 C C . GLY A 1 88 ? 57.953 49.952 32.160 1.00 26.69 89 GLY A C 1
ATOM 657 O O . GLY A 1 88 ? 58.122 49.258 33.159 1.00 31.73 89 GLY A O 1
ATOM 658 N N . ALA A 1 89 ? 58.189 51.256 32.164 1.00 20.66 90 ALA A N 1
ATOM 659 C CA . ALA A 1 89 ? 58.626 51.940 33.362 1.00 19.41 90 ALA A CA 1
ATOM 660 C C . ALA A 1 89 ? 57.398 52.303 34.225 1.00 18.26 90 ALA A C 1
ATOM 661 O O . ALA A 1 89 ? 57.532 53.019 35.219 1.00 22.54 90 ALA A O 1
ATOM 663 N N . GLY A 1 90 ? 56.206 51.892 33.789 1.00 19.64 91 GLY A N 1
ATOM 664 C CA . GLY A 1 90 ? 55.006 52.184 34.550 1.00 18.78 91 GLY A CA 1
ATOM 665 C C . GLY A 1 90 ? 54.349 53.520 34.270 1.00 17.64 91 GLY A C 1
ATOM 666 O O . GLY A 1 90 ? 53.538 53.973 35.071 1.00 19.60 91 GLY A O 1
ATOM 667 N N . MET A 1 91 ? 54.658 54.147 33.135 1.00 14.90 92 MET A N 1
ATOM 668 C CA . MET A 1 91 ? 54.009 55.414 32.790 1.00 14.28 92 MET A CA 1
ATOM 669 C C . MET A 1 91 ? 52.599 55.169 32.180 1.00 14.53 92 MET A C 1
ATOM 670 O O . MET A 1 91 ? 52.418 55.079 30.952 1.00 15.16 92 MET A O 1
ATOM 675 N N . VAL A 1 92 ? 51.625 54.988 33.072 1.00 11.57 93 VAL A N 1
ATOM 676 C CA . VAL A 1 92 ? 50.244 54.696 32.727 1.00 12.07 93 VAL A CA 1
ATOM 677 C C . VAL A 1 92 ? 49.360 55.597 33.608 1.00 11.72 93 VAL A C 1
ATOM 678 O O . VAL A 1 92 ? 49.786 56.098 34.661 1.00 14.73 93 VAL A O 1
ATOM 682 N N . GLY A 1 93 ? 48.167 55.878 33.124 1.00 10.81 94 GLY A N 1
ATOM 683 C CA . GLY A 1 93 ? 47.285 56.745 33.858 1.00 10.78 94 GLY A CA 1
ATOM 684 C C . GLY A 1 93 ? 45.838 56.396 33.582 1.00 11.66 94 GLY A C 1
ATOM 685 O O . GLY A 1 93 ? 45.529 55.501 32.773 1.00 12.64 94 GLY A O 1
ATOM 686 N N . LYS A 1 94 ? 44.946 57.201 34.162 1.00 11.86 95 LYS A N 1
ATOM 687 C CA . LYS A 1 94 ? 43.520 56.983 34.038 1.00 13.65 95 LYS A CA 1
ATOM 688 C C . LYS A 1 94 ? 42.786 58.277 34.179 1.00 12.40 95 LYS A C 1
ATOM 689 O O . LYS A 1 94 ? 43.171 59.142 34.966 1.00 13.23 95 LYS A O 1
ATOM 695 N N . ILE A 1 95 ? 41.732 58.414 33.389 1.00 10.47 96 ILE A N 1
ATOM 696 C CA . ILE A 1 95 ? 40.900 59.584 33.469 1.00 10.38 96 ILE A CA 1
ATOM 697 C C . ILE A 1 95 ? 39.499 59.057 33.750 1.00 11.33 96 ILE A C 1
ATOM 698 O O . ILE A 1 95 ? 39.041 58.089 33.125 1.00 12.89 96 ILE A O 1
ATOM 703 N N . ILE A 1 96 ? 38.865 59.643 34.760 1.00 10.19 97 ILE A N 1
ATOM 704 C CA . ILE A 1 96 ? 37.528 59.281 35.094 1.00 11.29 97 ILE A CA 1
ATOM 705 C C . ILE A 1 96 ? 36.679 60.463 34.658 1.00 10.96 97 ILE A C 1
ATOM 706 O O . ILE A 1 96 ? 36.903 61.592 35.091 1.00 12.57 97 ILE A O 1
ATOM 711 N N . VAL A 1 97 ? 35.737 60.196 33.747 1.00 10.11 98 VAL A N 1
ATOM 712 C CA . VAL A 1 97 ? 34.828 61.240 33.229 1.00 11.75 98 VAL A CA 1
ATOM 713 C C . VAL A 1 97 ? 33.453 61.005 33.904 1.00 13.03 98 VAL A C 1
ATOM 714 O O . VAL A 1 97 ? 32.845 59.907 33.798 1.00 14.02 98 VAL A O 1
ATOM 718 N N . GLN A 1 98 ? 32.986 62.065 34.553 1.00 14.78 99 GLN A N 1
ATOM 719 C CA . GLN A 1 98 ? 31.731 62.064 35.305 1.00 19.35 99 GLN A CA 1
ATOM 720 C C . GLN A 1 98 ? 30.546 62.596 34.504 1.00 20.65 99 GLN A C 1
ATOM 721 O O . GLN A 1 98 ? 30.703 63.524 33.694 1.00 26.60 99 GLN A O 1
#

InterPro domains:
  IPR000923 Blue (type 1) copper domain [PF00127] (50-145)
  IPR001235 Blue (type 1) copper protein, plastocyanin-type [PR00156] (68-81)
  IPR001235 Blue (type 1) copper protein, plastocyanin-type [PR00156] (83-98)
  IPR001235 Blue (type 1) copper protein, plastocyanin-type [PR00156] (122-136)
  IPR002387 Plastocyanin [PR00157] (54-73)
  IPR002387 Plastocyanin [PR00157] (77-95)
  IPR002387 Plastocyanin [PR00157] (124-143)
  IPR002387 Plastocyanin [TIGR02656] (50-145)
  IPR002387 Plastocyanin [cd04219] (49-145)
  IPR008972 Cupredoxin [G3DSA:2.60.40.420] (48-145)
  IPR008972 Cupredoxin [SSF49503] (46-145)
  IPR028871 Blue (type 1) copper protein, binding site [PS00196] (123-138)

Sequence (98 aa):
DATVKLGADSGALEFVPKTLTIKSGETVNFVNNAGFPHNIVFDEDAIPSGVNADAISRDDYLNAPGETYSVKLTAAGEYGYYCEPHQGAGMVGKIIVQ

Radius of gyration: 12.21 Å; Cα contacts (8 Å, |Δi|>4): 247; chains: 1; bounding box: 31×25×22 Å

B-factor: mean 17.51, std 6.88, range [9.0, 48.67]

Secondary structure (DSSP, 8-state):
-EEEEES-TT--SSEESSEEEE-TT-EEEEEE-SS--EEEEE-GGGS-TT--HHHH-EEEEE-STT-EEEEE--S-EEEEEE-GGGGGGT-EEEEEE-

Solvent-accessible surface area: 4714 Å² total; per-residue (Å²): 114,23,74,0,70,0,0,14,111,103,35,40,58,78,3,55,54,109,65,20,73,4,44,60,27,49,27,0,36,0,39,3,42,18,35,69,51,0,0,0,10,0,44,112,137,42,31,21,115,89,38,91,6,112,78,23,15,41,76,115,100,1,95,48,101,46,69,70,37,56,19,120,4,76,36,67,2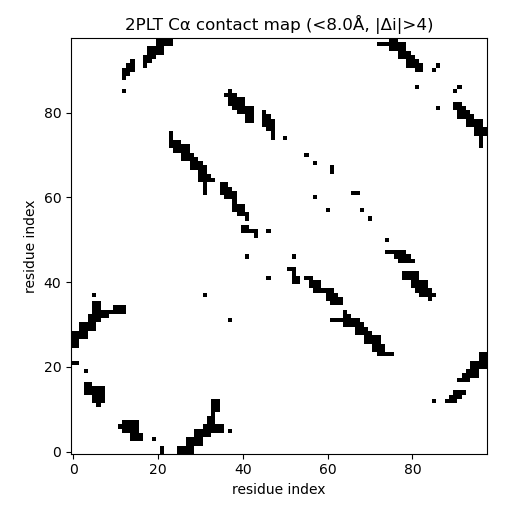8,98,1,11,4,40,0,91,55,30,90,86,66,39,0,56,8,72,0,51,4,137

Organism: Chlamydomonas reinhardtii (NCBI:txid3055)

Foldseek 3Di:
DEEWEQADLVQQRAIVVQEAEEEAFDKYKYFYHHVDFWWKFWDPVADDPPDDRVVFTGLDTDGDGGRIDMGHGHDAAKIKIATVVCVVVVHIGMYGYD

CATH classification: 2.60.40.420